Protein AF-I1BUT2-F1 (afdb_monomer_lite)

Structure (mmCIF, N/CA/C/O backbone):
data_AF-I1BUT2-F1
#
_entry.id   AF-I1BUT2-F1
#
loop_
_atom_site.group_PDB
_atom_site.id
_atom_site.type_symbol
_atom_site.label_atom_id
_atom_site.label_alt_id
_atom_site.label_comp_id
_atom_site.label_asym_id
_atom_site.label_entity_id
_atom_site.label_seq_id
_atom_site.pdbx_PDB_ins_code
_atom_site.Cartn_x
_atom_site.Cartn_y
_atom_site.Cartn_z
_atom_site.occupancy
_atom_site.B_iso_or_equiv
_atom_site.auth_seq_id
_atom_site.auth_comp_id
_atom_site.auth_asym_id
_atom_site.auth_atom_id
_atom_site.pdbx_PDB_model_num
ATOM 1 N N . MET A 1 1 ? -22.394 4.506 -3.038 1.00 53.62 1 MET A N 1
ATOM 2 C CA . MET A 1 1 ? -21.550 5.295 -2.110 1.00 53.62 1 MET A CA 1
ATOM 3 C C . MET A 1 1 ? -20.082 4.942 -2.342 1.00 53.62 1 MET A C 1
ATOM 5 O O . MET A 1 1 ? -19.750 3.770 -2.190 1.00 53.62 1 MET A O 1
ATOM 9 N N . PRO A 1 2 ? -19.199 5.878 -2.738 1.00 57.78 2 PRO A N 1
ATOM 10 C CA . PRO A 1 2 ? -17.766 5.599 -2.831 1.00 57.78 2 PRO A CA 1
ATOM 11 C C . PRO A 1 2 ? -17.211 5.321 -1.428 1.00 57.78 2 PRO A C 1
ATOM 13 O O . PRO A 1 2 ? -17.348 6.161 -0.539 1.00 57.78 2 PRO A O 1
ATOM 16 N N . ARG A 1 3 ? -16.577 4.162 -1.207 1.00 69.50 3 ARG A N 1
ATOM 17 C CA . ARG A 1 3 ? -15.832 3.915 0.037 1.00 69.50 3 ARG A CA 1
ATOM 18 C C . ARG A 1 3 ? -14.576 4.781 0.029 1.00 69.50 3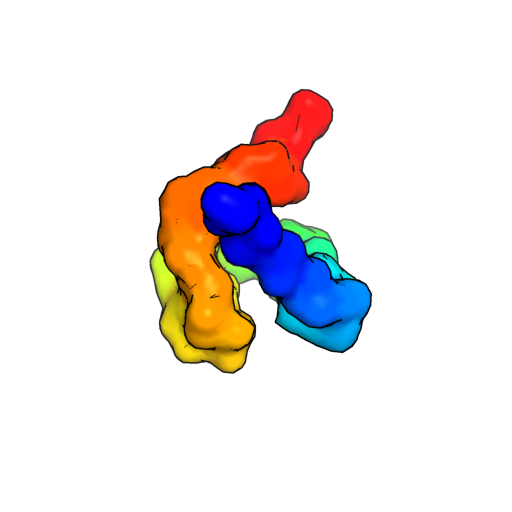 ARG A C 1
ATOM 20 O O . ARG A 1 3 ? -13.606 4.460 -0.653 1.00 69.50 3 ARG A O 1
ATOM 27 N N . ARG A 1 4 ? -14.611 5.888 0.769 1.00 76.81 4 ARG A N 1
ATOM 28 C CA . ARG A 1 4 ? -13.434 6.721 1.026 1.00 76.81 4 ARG A CA 1
ATOM 29 C C . ARG A 1 4 ? -12.560 6.036 2.076 1.00 76.81 4 ARG A C 1
ATOM 31 O O . ARG A 1 4 ? -13.054 5.580 3.103 1.00 76.81 4 ARG A O 1
ATOM 38 N N . ILE A 1 5 ? -11.269 5.946 1.793 1.00 83.75 5 ILE A N 1
ATOM 39 C CA . ILE A 1 5 ? -10.251 5.592 2.784 1.00 83.75 5 ILE A CA 1
ATOM 40 C C . ILE A 1 5 ? -10.065 6.769 3.747 1.00 83.75 5 ILE A C 1
ATOM 42 O O . ILE A 1 5 ? -10.153 7.923 3.328 1.00 83.75 5 ILE A O 1
ATOM 46 N N . SER A 1 6 ? -9.840 6.486 5.031 1.00 88.06 6 SER A N 1
ATOM 47 C CA . SER A 1 6 ? -9.508 7.528 6.008 1.00 88.06 6 SER A CA 1
ATOM 48 C C . SER A 1 6 ? -8.157 8.162 5.668 1.00 88.06 6 SER A C 1
ATOM 50 O O . SER A 1 6 ? -7.288 7.487 5.109 1.00 88.06 6 SER A O 1
ATOM 52 N N . SER A 1 7 ? -7.958 9.434 6.035 1.00 86.88 7 SER A N 1
ATOM 53 C CA . SER A 1 7 ? -6.674 10.128 5.837 1.00 86.88 7 SER A CA 1
ATOM 54 C C . SER A 1 7 ? -5.516 9.354 6.467 1.00 86.88 7 SER A C 1
ATOM 56 O O . SER A 1 7 ? -4.533 9.080 5.794 1.00 86.88 7 SER A O 1
ATOM 58 N N . SER A 1 8 ? -5.703 8.853 7.692 1.00 88.31 8 SER A N 1
ATOM 59 C CA . SER A 1 8 ? -4.712 8.047 8.417 1.00 88.31 8 SER A CA 1
ATOM 60 C C . SER A 1 8 ? -4.240 6.801 7.657 1.00 88.31 8 SER A C 1
ATOM 62 O O . SER A 1 8 ? -3.050 6.474 7.655 1.00 88.31 8 SER A O 1
ATOM 64 N N . LYS A 1 9 ? -5.153 6.101 6.971 1.00 89.38 9 LYS A N 1
ATOM 65 C CA . LYS A 1 9 ? -4.797 4.953 6.123 1.00 89.38 9 LYS A CA 1
ATOM 66 C C . LYS A 1 9 ? -4.071 5.401 4.863 1.00 89.38 9 LYS A C 1
ATOM 68 O O . LYS A 1 9 ? -3.157 4.715 4.421 1.00 89.38 9 LYS A O 1
ATOM 73 N N . LEU A 1 10 ? -4.461 6.539 4.300 1.00 89.62 10 LEU A N 1
ATOM 74 C CA . LEU A 1 10 ? -3.831 7.126 3.121 1.00 89.62 10 LEU A CA 1
ATOM 75 C C . LEU A 1 10 ? -2.370 7.510 3.403 1.00 89.62 10 LEU A C 1
ATOM 77 O O . LEU A 1 10 ? -1.486 7.150 2.628 1.00 89.62 10 LEU A O 1
ATOM 81 N N . ASP A 1 11 ? -2.113 8.147 4.544 1.00 91.31 11 ASP A N 1
ATOM 82 C CA . ASP A 1 11 ? -0.764 8.518 4.983 1.00 91.31 11 ASP A CA 1
ATOM 83 C C . ASP A 1 11 ? 0.097 7.278 5.246 1.00 91.31 11 ASP A C 1
ATOM 85 O O . ASP A 1 11 ? 1.242 7.202 4.802 1.00 91.31 11 ASP A O 1
ATOM 89 N N . SER A 1 12 ? -0.486 6.245 5.865 1.00 90.62 12 SER A N 1
ATOM 90 C CA . SER A 1 12 ? 0.191 4.960 6.083 1.00 90.62 12 SER A CA 1
ATOM 91 C C . SER A 1 12 ? 0.571 4.269 4.767 1.00 90.62 12 SER A C 1
ATOM 93 O O . SER A 1 12 ? 1.673 3.732 4.644 1.00 90.62 12 SER A O 1
ATOM 95 N N . VAL A 1 13 ? -0.319 4.293 3.766 1.00 90.50 13 VAL A N 1
ATOM 96 C CA . VAL A 1 13 ? -0.044 3.745 2.427 1.00 90.50 13 VAL A CA 1
ATOM 97 C C . VAL A 1 13 ? 1.081 4.527 1.748 1.00 90.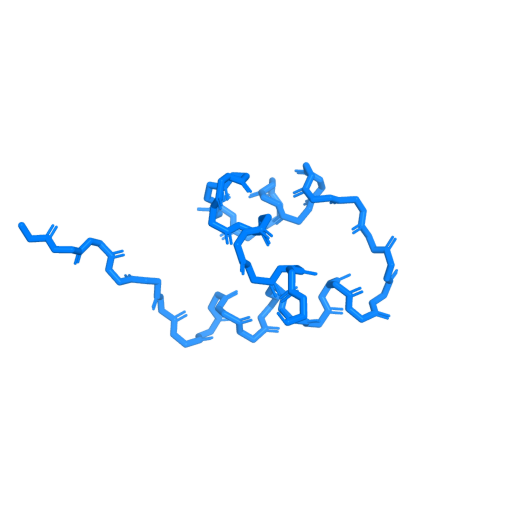50 13 VAL A C 1
ATOM 99 O O . VAL A 1 13 ? 2.021 3.905 1.258 1.00 90.50 13 VAL A O 1
ATOM 102 N N . LYS A 1 14 ? 1.035 5.866 1.766 1.00 89.94 14 LYS A N 1
ATOM 103 C CA . LYS A 1 14 ? 2.089 6.722 1.193 1.00 89.94 14 LYS A CA 1
ATOM 104 C C . LYS A 1 14 ? 3.449 6.475 1.841 1.00 89.94 14 LYS A C 1
ATOM 106 O O . LYS A 1 14 ? 4.436 6.311 1.130 1.00 89.94 14 LYS A O 1
ATOM 111 N N . LEU A 1 15 ? 3.494 6.380 3.171 1.00 92.56 15 LEU A N 1
ATOM 112 C CA . LEU A 1 15 ? 4.724 6.075 3.898 1.00 92.56 15 LEU A CA 1
ATOM 113 C C . LEU A 1 15 ? 5.282 4.706 3.491 1.00 92.56 15 LEU A C 1
ATOM 115 O O . LEU A 1 15 ? 6.481 4.569 3.269 1.00 92.56 15 LEU A O 1
ATOM 119 N N . CYS A 1 16 ? 4.436 3.681 3.358 1.00 91.44 16 CYS A N 1
ATOM 120 C CA . CYS A 1 16 ? 4.917 2.360 2.958 1.00 91.44 16 CYS A CA 1
ATOM 121 C C . CYS A 1 16 ? 5.374 2.308 1.490 1.00 91.44 16 CYS A C 1
ATOM 123 O O . CYS A 1 16 ? 6.354 1.621 1.206 1.00 91.44 16 CYS A O 1
ATOM 125 N N . LEU A 1 17 ? 4.714 3.049 0.590 1.00 90.12 17 LEU A N 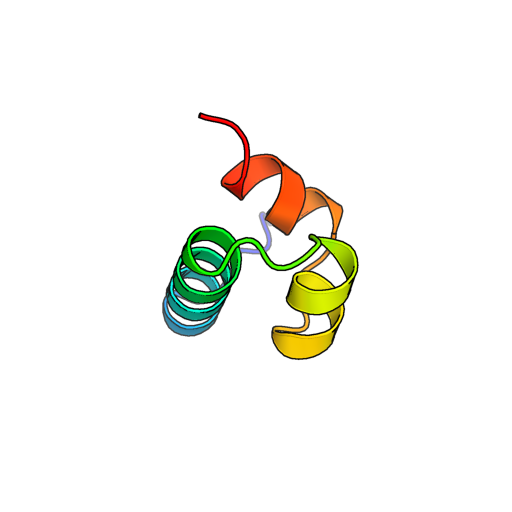1
ATOM 126 C CA . LEU A 1 17 ? 5.134 3.193 -0.809 1.00 90.12 17 LEU A CA 1
ATOM 127 C C . LEU A 1 17 ? 6.506 3.866 -0.914 1.00 90.12 17 LEU A C 1
ATOM 129 O O . LEU A 1 17 ? 7.361 3.378 -1.642 1.00 90.12 17 LEU A O 1
ATOM 133 N N . HIS A 1 18 ? 6.747 4.920 -0.127 1.00 89.56 18 HIS A N 1
ATOM 134 C CA . HIS A 1 18 ? 8.051 5.590 -0.061 1.00 89.56 18 HIS A CA 1
ATOM 135 C C . HIS A 1 18 ? 9.170 4.670 0.458 1.00 89.56 18 HIS A C 1
ATOM 137 O O . HIS A 1 18 ? 10.336 4.842 0.125 1.00 89.56 18 HIS A O 1
ATOM 143 N N . ASN A 1 19 ? 8.825 3.668 1.268 1.00 90.69 19 ASN A N 1
ATOM 144 C CA . ASN A 1 19 ? 9.763 2.652 1.748 1.00 90.69 19 ASN A CA 1
ATOM 145 C C . ASN A 1 19 ? 9.933 1.474 0.764 1.00 90.69 19 ASN A C 1
ATOM 147 O O . ASN A 1 19 ? 10.403 0.413 1.171 1.00 90.69 19 ASN A O 1
ATOM 151 N N . ASN A 1 20 ? 9.501 1.617 -0.496 1.00 87.69 20 ASN A N 1
ATOM 152 C CA . ASN A 1 20 ? 9.539 0.583 -1.536 1.00 87.69 20 ASN A CA 1
ATOM 153 C C . ASN A 1 20 ? 8.931 -0.769 -1.103 1.00 87.69 20 ASN A C 1
ATOM 155 O O . ASN A 1 20 ? 9.331 -1.830 -1.587 1.00 87.69 20 ASN A O 1
ATOM 159 N N . GLN A 1 21 ? 7.954 -0.761 -0.186 1.00 91.06 21 GLN A N 1
ATOM 160 C CA . GLN A 1 21 ? 7.254 -1.989 0.190 1.00 91.06 21 GLN A CA 1
ATOM 161 C C . GLN A 1 21 ? 6.343 -2.459 -0.949 1.00 91.06 21 GLN A C 1
ATOM 163 O O . GLN A 1 21 ? 5.686 -1.664 -1.621 1.00 91.06 21 GLN A O 1
ATOM 168 N N . ALA A 1 22 ? 6.253 -3.778 -1.123 1.00 90.62 22 ALA A N 1
ATOM 169 C CA . ALA A 1 22 ? 5.337 -4.390 -2.079 1.00 90.62 22 ALA A CA 1
ATOM 170 C C . ALA A 1 22 ? 3.873 -4.056 -1.746 1.00 90.62 22 ALA A C 1
ATOM 172 O O . ALA A 1 22 ? 3.478 -4.066 -0.578 1.00 90.62 22 ALA A O 1
ATOM 173 N N . THR A 1 23 ? 3.039 -3.823 -2.766 1.00 89.62 23 THR A N 1
ATOM 174 C CA . THR A 1 23 ? 1.635 -3.400 -2.585 1.00 89.62 23 THR A CA 1
ATOM 175 C C . THR A 1 23 ? 0.816 -4.381 -1.749 1.00 89.62 23 THR A C 1
ATOM 177 O O . THR A 1 23 ? -0.014 -3.955 -0.947 1.00 89.62 23 THR A O 1
ATOM 180 N N . THR A 1 24 ? 1.099 -5.679 -1.870 1.00 90.75 24 THR A N 1
ATOM 181 C CA . THR A 1 24 ? 0.479 -6.755 -1.087 1.00 90.75 24 THR A CA 1
ATOM 182 C C . THR A 1 24 ? 0.766 -6.609 0.406 1.00 90.75 24 THR A C 1
ATOM 184 O O . THR A 1 24 ? -0.146 -6.706 1.227 1.00 90.75 24 THR A O 1
ATOM 187 N N . THR A 1 25 ? 2.009 -6.291 0.764 1.00 91.94 25 THR A N 1
ATOM 188 C CA . THR A 1 25 ? 2.424 -6.023 2.147 1.00 91.94 25 THR A CA 1
ATOM 189 C C . THR A 1 25 ? 1.744 -4.771 2.695 1.00 91.94 25 THR A C 1
ATOM 191 O O . THR A 1 25 ? 1.281 -4.757 3.836 1.00 91.94 25 THR A O 1
ATOM 194 N N . ILE A 1 26 ? 1.633 -3.722 1.877 1.00 90.88 26 ILE A N 1
ATOM 195 C CA . ILE A 1 26 ? 0.963 -2.472 2.259 1.00 90.88 26 ILE A CA 1
ATOM 196 C C . ILE A 1 26 ? -0.528 -2.713 2.501 1.00 90.88 26 ILE A C 1
ATOM 198 O O . ILE A 1 26 ? -1.071 -2.252 3.507 1.00 90.88 26 ILE A O 1
ATOM 202 N N . ALA A 1 27 ? -1.186 -3.454 1.609 1.00 90.94 27 ALA A N 1
ATOM 203 C CA . ALA A 1 27 ? -2.594 -3.814 1.722 1.00 90.94 27 ALA A CA 1
ATOM 204 C C . ALA A 1 27 ? -2.870 -4.598 3.014 1.00 90.94 27 ALA A C 1
ATOM 206 O O . ALA A 1 27 ? -3.792 -4.253 3.756 1.00 90.94 27 ALA A O 1
ATOM 207 N N . ALA A 1 28 ? -2.018 -5.581 3.330 1.00 91.81 28 ALA A N 1
ATOM 208 C CA . ALA A 1 28 ? -2.110 -6.362 4.561 1.00 91.81 28 ALA A CA 1
ATOM 209 C C . ALA A 1 28 ? -1.914 -5.501 5.823 1.00 91.81 28 ALA A C 1
ATOM 211 O O . ALA A 1 28 ? -2.696 -5.611 6.763 1.00 91.81 28 ALA A O 1
ATOM 212 N N . LYS A 1 29 ? -0.926 -4.593 5.832 1.00 90.62 29 LYS A N 1
ATOM 213 C CA . LYS A 1 29 ? -0.656 -3.701 6.977 1.00 90.62 29 LYS A CA 1
ATOM 214 C C . LYS A 1 29 ? -1.753 -2.667 7.218 1.00 90.62 29 LYS A C 1
ATOM 216 O O . LYS A 1 29 ? -2.092 -2.372 8.357 1.00 90.62 29 LYS A O 1
ATOM 221 N N . THR A 1 30 ? -2.275 -2.072 6.150 1.00 87.50 30 THR A N 1
ATOM 222 C CA . THR A 1 30 ? -3.200 -0.927 6.242 1.00 87.50 30 THR A CA 1
ATOM 223 C C . THR A 1 30 ? -4.673 -1.346 6.207 1.00 87.50 30 THR A C 1
ATOM 225 O O . THR A 1 30 ? -5.568 -0.530 6.462 1.00 87.50 30 THR A O 1
ATOM 228 N N . GLY A 1 31 ? -4.953 -2.614 5.882 1.00 89.31 31 GLY A N 1
ATOM 229 C CA . GLY A 1 31 ? -6.307 -3.112 5.644 1.00 89.31 31 GLY A CA 1
ATOM 230 C C . GLY A 1 31 ? 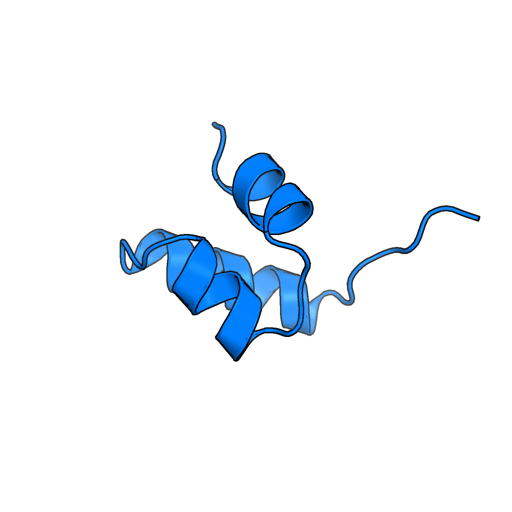-6.992 -2.385 4.483 1.00 89.31 31 GLY A C 1
ATOM 231 O O . GLY A 1 31 ? -8.207 -2.173 4.505 1.00 89.31 31 GLY A O 1
ATOM 232 N N . VAL A 1 32 ? -6.201 -1.907 3.521 1.00 88.62 32 VAL A N 1
ATOM 233 C CA . VAL A 1 32 ? -6.648 -1.244 2.293 1.00 88.62 32 VAL A CA 1
ATOM 234 C C . VAL A 1 32 ? -6.573 -2.260 1.158 1.00 88.62 32 VAL A C 1
ATOM 236 O O . VAL A 1 32 ? -5.680 -3.098 1.131 1.00 88.62 32 VAL A O 1
ATOM 239 N N . SER A 1 33 ? -7.510 -2.212 0.209 1.00 89.06 33 SER A N 1
ATOM 240 C CA . SER A 1 33 ? -7.489 -3.156 -0.914 1.00 89.06 33 SER A CA 1
ATOM 241 C C . SER A 1 33 ? -6.237 -2.970 -1.777 1.00 89.06 33 SER A C 1
ATOM 243 O O . SER A 1 33 ? -5.841 -1.831 -2.040 1.00 89.06 33 SER A O 1
ATOM 245 N N . ASP A 1 34 ? -5.663 -4.063 -2.290 1.00 89.12 34 ASP A N 1
ATOM 246 C CA . ASP A 1 34 ? -4.502 -4.003 -3.197 1.00 89.12 34 ASP A CA 1
ATOM 247 C C . ASP A 1 34 ? -4.787 -3.110 -4.415 1.00 89.12 34 ASP A C 1
ATOM 249 O O . ASP A 1 34 ? -3.960 -2.289 -4.803 1.00 89.12 34 ASP A O 1
ATOM 253 N N . ARG A 1 35 ? -6.019 -3.150 -4.942 1.00 88.44 35 ARG A N 1
ATOM 254 C CA . ARG A 1 35 ? -6.460 -2.273 -6.038 1.00 88.44 35 ARG A CA 1
ATOM 255 C C . ARG A 1 35 ? -6.353 -0.789 -5.683 1.00 88.44 35 ARG A C 1
ATOM 257 O O . ARG A 1 35 ? -6.027 0.020 -6.547 1.00 88.44 35 ARG A O 1
ATOM 264 N N . THR A 1 36 ? -6.656 -0.419 -4.441 1.00 87.25 36 THR A N 1
ATOM 265 C CA . THR A 1 36 ? -6.530 0.963 -3.962 1.00 87.25 36 THR A CA 1
ATOM 266 C C . THR A 1 36 ? -5.063 1.343 -3.789 1.00 87.25 36 THR A C 1
ATOM 268 O O . THR A 1 36 ? -4.681 2.421 -4.227 1.00 87.25 36 THR A O 1
ATOM 271 N N . VAL A 1 37 ? -4.236 0.460 -3.223 1.00 89.00 37 VAL A N 1
ATOM 272 C CA . VAL A 1 37 ? -2.789 0.698 -3.076 1.00 89.00 37 VAL A CA 1
ATOM 273 C C . VAL A 1 37 ? -2.125 0.871 -4.445 1.00 89.00 37 VAL A C 1
ATOM 275 O O . VAL A 1 37 ? -1.407 1.842 -4.649 1.00 89.00 37 VAL A O 1
ATOM 278 N N . ARG A 1 38 ? -2.431 0.006 -5.421 1.00 89.12 38 ARG A N 1
ATOM 279 C CA . ARG A 1 38 ? -1.938 0.127 -6.803 1.00 89.12 38 ARG A CA 1
ATOM 280 C C . ARG A 1 38 ? -2.320 1.455 -7.453 1.00 89.12 38 ARG A C 1
ATOM 282 O O . ARG A 1 38 ? -1.485 2.063 -8.103 1.00 89.12 38 ARG A O 1
ATOM 289 N N . ARG A 1 39 ? -3.557 1.929 -7.257 1.00 87.62 39 ARG A N 1
ATOM 290 C CA . ARG A 1 39 ? -3.996 3.243 -7.767 1.00 87.62 39 ARG A CA 1
ATOM 291 C C . ARG A 1 39 ? -3.238 4.413 -7.140 1.00 87.62 39 ARG A C 1
ATOM 293 O O . ARG A 1 39 ? -3.101 5.431 -7.795 1.00 87.62 39 ARG A O 1
ATOM 300 N N . LEU A 1 40 ? -2.795 4.274 -5.891 1.00 85.00 40 LEU A N 1
ATOM 301 C CA . LEU A 1 40 ? -2.010 5.288 -5.178 1.00 85.00 40 LEU A CA 1
ATOM 302 C C . LEU A 1 40 ? -0.507 5.203 -5.481 1.00 85.00 40 LEU A C 1
ATOM 304 O O . LEU A 1 40 ? 0.216 6.151 -5.207 1.00 85.00 40 LEU A O 1
ATOM 308 N N . SER A 1 41 ? -0.047 4.062 -5.997 1.00 81.75 41 SER A N 1
ATOM 309 C CA . SER A 1 41 ? 1.341 3.816 -6.398 1.00 81.75 41 SER A CA 1
ATOM 310 C C . SER A 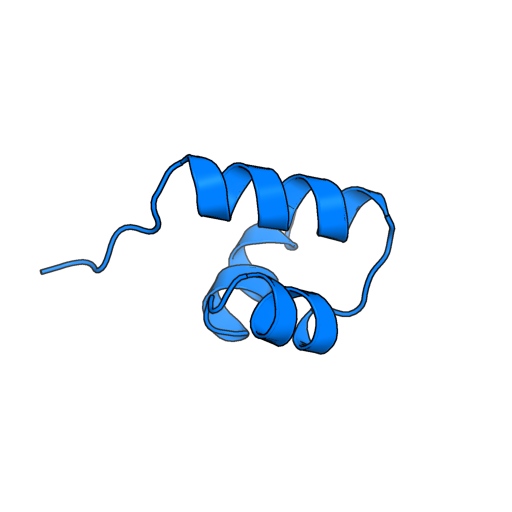1 41 ? 1.654 4.288 -7.817 1.00 81.75 41 SER A C 1
ATOM 312 O O . SER A 1 41 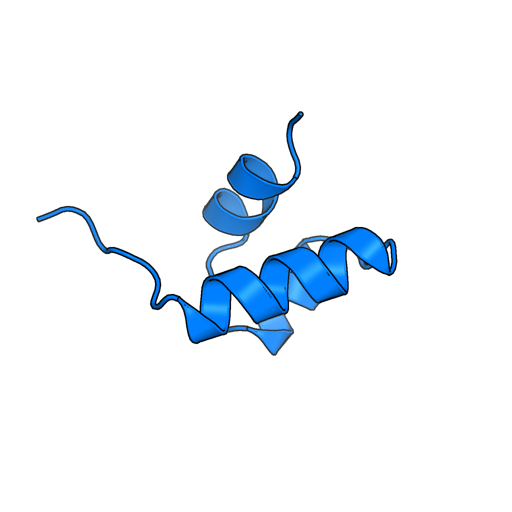? 2.828 4.341 -8.179 1.00 81.75 41 SER A O 1
ATOM 314 N N . LEU A 1 42 ? 0.634 4.537 -8.640 1.00 70.81 42 LEU A N 1
ATOM 315 C CA . LEU A 1 42 ? 0.825 5.072 -9.983 1.00 70.81 42 LEU A CA 1
ATOM 316 C C . LEU A 1 42 ? 1.133 6.578 -9.879 1.00 70.81 42 LEU A C 1
ATOM 318 O O . LEU A 1 42 ? 0.478 7.243 -9.072 1.00 70.81 42 LEU A O 1
ATOM 322 N N . PRO A 1 43 ? 2.123 7.086 -10.637 1.00 58.12 43 PRO A N 1
ATOM 323 C CA . PRO A 1 43 ? 2.437 8.513 -10.693 1.00 58.12 43 PRO A CA 1
ATOM 324 C C . PRO A 1 43 ? 1.264 9.355 -11.209 1.00 58.12 43 PRO A C 1
ATOM 326 O O . PRO A 1 43 ? 0.448 8.827 -12.003 1.00 58.12 43 PRO A O 1
#

Organism: Rhizopus delemar (strain RA 99-880 / ATCC MYA-4621 / FGSC 9543 / NRRL 43880) (NCBI:txid246409)

Radius of gyration: 9.49 Å; chains: 1; bounding box: 31×17×19 Å

Foldseek 3Di:
DDDDDDPVLVVQLVVCVVVVHDLVVSCVVSVNDSVVSVVSNDD

Sequence (43 aa):
MPRRISSSKLDSVKLCLHNNQATTTIAAKTGVSDRTVRRLSLP

Secondary structure (DSSP, 8-state):
---PPPHHHHHHHHHHHHTT--HHHHHHHHT--HHHHHHHH--

pLDDT: mean 85.75, std 9.36, range [53.62, 92.56]